Protein AF-A0A3D3LB23-F1 (afdb_monomer_lite)

Structure (mmCIF, N/CA/C/O backbone):
data_AF-A0A3D3LB23-F1
#
_entry.id   AF-A0A3D3LB23-F1
#
loop_
_atom_site.group_PDB
_atom_site.id
_atom_site.type_symbol
_atom_site.label_atom_id
_atom_site.label_alt_id
_atom_site.label_comp_id
_atom_site.label_asym_id
_atom_site.label_entity_id
_atom_site.label_seq_id
_atom_site.pdbx_PDB_ins_code
_atom_site.Cartn_x
_atom_site.Cartn_y
_atom_site.Cartn_z
_atom_site.occupancy
_atom_site.B_iso_or_equiv
_atom_site.auth_seq_id
_atom_sit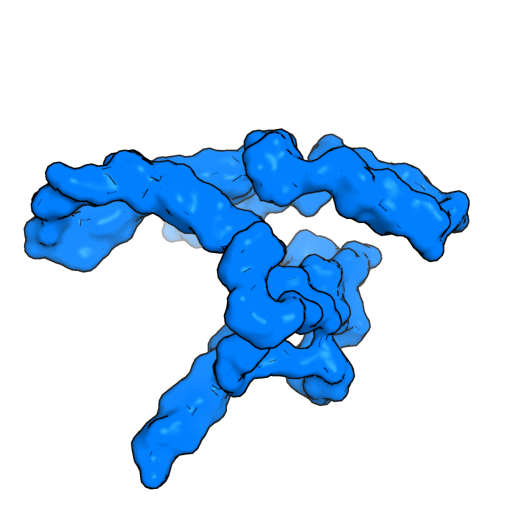e.auth_comp_id
_atom_site.auth_asym_id
_atom_site.auth_atom_id
_atom_site.pdbx_PDB_model_num
ATOM 1 N N . MET A 1 1 ? -20.665 -6.743 -21.652 1.00 53.19 1 MET A N 1
ATOM 2 C CA . MET A 1 1 ? -20.325 -8.082 -21.119 1.00 53.19 1 MET A CA 1
ATOM 3 C C . MET A 1 1 ? -18.882 -8.172 -20.597 1.00 53.19 1 MET A C 1
ATOM 5 O O . MET A 1 1 ? -18.723 -8.426 -19.414 1.00 53.19 1 MET A O 1
ATOM 9 N N . ALA A 1 2 ? -17.832 -7.874 -21.383 1.00 59.59 2 ALA A N 1
ATOM 10 C CA . ALA A 1 2 ? -16.427 -8.053 -20.952 1.00 59.59 2 ALA A CA 1
ATOM 11 C C . ALA A 1 2 ? -15.961 -7.185 -19.754 1.00 59.59 2 ALA A C 1
ATOM 13 O O . ALA A 1 2 ? -15.242 -7.671 -18.884 1.00 59.59 2 ALA A O 1
ATOM 14 N N . ARG A 1 3 ? -16.406 -5.920 -19.650 1.00 57.62 3 ARG A N 1
ATOM 15 C CA . ARG A 1 3 ? -16.041 -5.032 -18.521 1.00 57.62 3 ARG A CA 1
ATOM 16 C C . ARG A 1 3 ? -16.532 -5.532 -17.155 1.00 57.62 3 ARG A C 1
ATOM 18 O O . ARG A 1 3 ? -15.847 -5.312 -16.165 1.00 57.62 3 ARG A O 1
ATOM 25 N N . GLY A 1 4 ? -17.686 -6.202 -17.103 1.00 62.38 4 GLY A N 1
ATOM 26 C CA . GLY A 1 4 ? -18.243 -6.737 -15.853 1.00 62.38 4 GLY A CA 1
ATOM 27 C C . GLY A 1 4 ? -17.449 -7.933 -15.326 1.00 62.38 4 GLY A C 1
ATOM 28 O O . GLY A 1 4 ? -17.153 -7.994 -14.139 1.00 62.38 4 GLY A O 1
ATOM 29 N N . ALA A 1 5 ? -17.027 -8.835 -16.217 1.00 61.97 5 ALA A N 1
ATOM 30 C CA . ALA A 1 5 ? -16.240 -10.013 -15.851 1.00 61.97 5 ALA A CA 1
ATOM 31 C C . ALA A 1 5 ? -14.826 -9.653 -15.358 1.00 61.97 5 ALA A C 1
ATOM 33 O O . ALA A 1 5 ? -14.387 -10.175 -14.338 1.00 61.97 5 ALA A O 1
ATOM 34 N N . ILE A 1 6 ? -14.147 -8.702 -16.016 1.00 66.44 6 ILE A N 1
ATOM 35 C CA . ILE A 1 6 ? -12.829 -8.202 -15.574 1.00 66.44 6 ILE A CA 1
ATOM 36 C C . ILE A 1 6 ? -12.934 -7.560 -14.186 1.00 66.44 6 ILE A C 1
ATOM 38 O O . ILE A 1 6 ? -12.075 -7.757 -13.330 1.00 66.44 6 ILE A O 1
ATOM 42 N N . GLN A 1 7 ? -14.005 -6.802 -13.949 1.00 69.25 7 GLN A N 1
ATOM 43 C CA . GLN A 1 7 ? -14.217 -6.145 -12.668 1.00 69.25 7 GLN A CA 1
ATOM 44 C C . GLN A 1 7 ? -14.473 -7.142 -11.533 1.00 69.25 7 GLN A C 1
ATOM 46 O O . GLN A 1 7 ? -13.938 -6.968 -10.441 1.00 69.25 7 GLN A O 1
ATOM 51 N N . LEU A 1 8 ? -15.252 -8.193 -11.795 1.00 69.31 8 LEU A N 1
ATOM 52 C CA . LEU A 1 8 ? -15.490 -9.274 -10.838 1.00 69.31 8 LEU A CA 1
ATOM 53 C C . LEU A 1 8 ? -14.215 -10.072 -10.541 1.00 69.31 8 LEU A C 1
ATOM 55 O O . LEU A 1 8 ? -13.970 -10.382 -9.378 1.00 69.31 8 LEU A O 1
ATOM 59 N N . GLY A 1 9 ? -13.384 -10.338 -11.555 1.00 80.12 9 GLY A N 1
ATOM 60 C CA . GLY A 1 9 ? -12.086 -10.997 -11.378 1.00 80.12 9 GLY A CA 1
ATOM 61 C C . GLY A 1 9 ? -11.168 -10.224 -10.431 1.00 80.12 9 GLY A C 1
ATOM 62 O O . GLY A 1 9 ? -10.675 -10.782 -9.457 1.00 80.12 9 GLY A O 1
ATOM 63 N N . ARG A 1 10 ? -11.041 -8.907 -10.626 1.00 86.19 10 ARG A N 1
ATOM 64 C CA . ARG A 1 10 ? -10.193 -8.073 -9.757 1.00 86.19 10 ARG A CA 1
ATOM 65 C C . ARG A 1 10 ? -10.725 -7.904 -8.334 1.00 86.19 10 ARG A C 1
ATOM 67 O O . ARG A 1 10 ? -9.942 -7.761 -7.405 1.00 86.19 10 ARG A O 1
ATOM 74 N N . LEU A 1 11 ? -12.044 -7.964 -8.137 1.00 90.62 11 LEU A N 1
ATOM 75 C CA . LEU A 1 11 ? -12.622 -8.002 -6.788 1.00 90.62 11 LEU A CA 1
ATOM 76 C C . LEU A 1 11 ? -12.296 -9.318 -6.061 1.00 90.62 11 LEU A C 1
ATOM 78 O O . LEU A 1 11 ? -12.184 -9.327 -4.838 1.00 90.62 11 LEU A O 1
ATOM 82 N N . ALA A 1 12 ? -12.172 -10.429 -6.794 1.00 91.06 12 ALA A N 1
ATOM 83 C CA . ALA A 1 12 ? -11.758 -11.706 -6.219 1.00 91.06 12 ALA A CA 1
ATOM 84 C C . ALA A 1 12 ? -10.266 -11.702 -5.845 1.00 91.06 12 ALA A C 1
ATOM 86 O O . ALA A 1 12 ? -9.914 -12.203 -4.780 1.00 91.06 12 ALA A O 1
ATOM 87 N N . GLU A 1 13 ? -9.417 -11.088 -6.672 1.00 93.38 13 GLU A N 1
ATOM 88 C CA . GLU A 1 13 ? -7.993 -10.877 -6.371 1.00 93.38 13 GLU A CA 1
ATOM 89 C C . GLU A 1 13 ? -7.805 -10.019 -5.111 1.00 93.38 13 GLU A C 1
ATOM 91 O O . GLU A 1 13 ? -7.048 -10.395 -4.219 1.00 93.38 13 GLU A O 1
ATOM 96 N N . ASP A 1 14 ? -8.555 -8.917 -4.985 1.00 95.50 14 ASP A N 1
ATOM 97 C CA . ASP A 1 14 ? -8.526 -8.071 -3.786 1.00 95.50 14 ASP A CA 1
ATOM 98 C C . ASP A 1 14 ? -8.963 -8.847 -2.531 1.00 95.50 14 ASP A C 1
ATOM 100 O O . ASP A 1 14 ? -8.316 -8.785 -1.487 1.00 95.50 14 ASP A O 1
ATOM 104 N N . ALA A 1 15 ? -10.027 -9.650 -2.639 1.00 95.38 15 ALA A N 1
ATOM 105 C CA . ALA A 1 15 ? -10.482 -10.498 -1.539 1.00 95.38 15 ALA A CA 1
ATOM 106 C C . ALA A 1 15 ? -9.425 -11.536 -1.119 1.00 95.38 15 ALA A C 1
ATOM 108 O O . ALA A 1 15 ? -9.269 -11.797 0.075 1.00 95.38 15 ALA A O 1
ATOM 109 N N . LEU A 1 16 ? -8.711 -12.135 -2.077 1.00 96.00 16 LEU A N 1
ATOM 110 C CA . LEU A 1 16 ? -7.639 -13.093 -1.800 1.00 96.00 16 LEU A CA 1
ATOM 111 C C . LEU A 1 16 ? -6.473 -12.413 -1.077 1.00 96.00 16 LEU A C 1
ATOM 113 O O . LEU A 1 16 ? -6.068 -12.877 -0.014 1.00 96.00 16 LEU A O 1
ATOM 117 N N . HIS A 1 17 ? -6.012 -11.273 -1.591 1.00 93.94 17 HIS A N 1
ATOM 118 C CA . HIS A 1 17 ? -4.937 -10.508 -0.968 1.00 93.94 17 HIS A CA 1
ATOM 119 C C . HIS A 1 17 ? -5.276 -10.110 0.476 1.00 93.94 17 HIS A C 1
ATOM 121 O O . HIS A 1 17 ? -4.461 -10.276 1.380 1.00 93.94 17 HIS A O 1
ATOM 127 N N . LEU A 1 18 ? -6.499 -9.630 0.727 1.00 94.94 18 LEU A N 1
ATOM 128 C CA . LEU A 1 18 ? -6.924 -9.246 2.075 1.00 94.94 18 LEU A CA 1
ATOM 129 C C . LEU A 1 18 ? -7.017 -10.448 3.028 1.00 94.94 18 LEU A C 1
ATOM 131 O O . LEU A 1 18 ? -6.748 -10.287 4.218 1.00 94.94 18 LEU A O 1
ATOM 135 N N . LYS A 1 19 ? -7.348 -11.647 2.528 1.00 94.75 19 LYS A N 1
ATOM 136 C CA . LYS A 1 19 ? -7.309 -12.894 3.313 1.00 94.75 19 LYS A CA 1
ATOM 137 C C . LYS A 1 19 ? -5.887 -13.304 3.675 1.00 94.75 19 LYS A C 1
ATOM 139 O O . LYS A 1 19 ? -5.642 -13.633 4.830 1.00 94.75 19 LYS A O 1
ATOM 144 N N . GLU A 1 20 ? -4.962 -13.267 2.721 1.00 93.50 20 GLU A N 1
ATOM 145 C CA . GLU A 1 20 ? -3.543 -13.548 2.974 1.00 93.50 20 GLU A CA 1
ATOM 146 C C . GLU A 1 20 ? -2.956 -12.548 3.965 1.00 93.50 20 GLU A C 1
ATOM 148 O O . GLU A 1 20 ? -2.279 -12.938 4.917 1.00 93.50 20 GLU A O 1
ATOM 153 N N . LEU A 1 21 ? -3.294 -11.264 3.792 1.00 90.06 21 LEU A N 1
ATOM 154 C CA . LEU A 1 21 ? -2.927 -10.227 4.737 1.00 90.06 21 LEU A CA 1
ATOM 155 C C . LEU A 1 21 ? -3.459 -10.597 6.119 1.00 90.06 21 LEU A C 1
ATOM 157 O O . LEU A 1 21 ? -2.655 -10.676 7.035 1.00 90.06 21 LEU A O 1
ATOM 161 N N . ALA A 1 22 ? -4.761 -10.879 6.271 1.00 90.19 22 ALA A N 1
ATOM 162 C CA . ALA A 1 22 ? -5.389 -11.289 7.535 1.00 90.19 22 ALA A CA 1
ATOM 163 C C . ALA A 1 22 ? -4.733 -12.515 8.193 1.00 90.19 22 ALA A C 1
ATOM 165 O O . ALA A 1 22 ? -4.641 -12.576 9.417 1.00 90.19 22 ALA A O 1
ATOM 166 N N . ALA A 1 23 ? -4.250 -13.465 7.396 1.00 89.94 23 ALA A N 1
ATOM 167 C CA . ALA A 1 23 ? -3.599 -14.675 7.884 1.00 89.94 23 ALA A CA 1
ATOM 168 C C . ALA A 1 23 ? -2.165 -14.447 8.393 1.00 89.94 23 ALA A C 1
ATOM 170 O O . ALA A 1 23 ? -1.645 -15.293 9.114 1.00 89.94 23 ALA A O 1
ATOM 171 N N . SER A 1 24 ? -1.524 -13.316 8.069 1.00 86.19 24 SER A N 1
ATOM 172 C CA . SER A 1 24 ? -0.123 -13.060 8.448 1.00 86.19 24 SER A CA 1
ATOM 173 C C . SER A 1 24 ? 0.109 -12.902 9.960 1.00 86.19 24 SER A C 1
ATOM 175 O O . SER A 1 24 ? 1.247 -12.906 10.409 1.00 86.19 24 SER A O 1
ATOM 177 N N . ASP A 1 25 ? -0.967 -12.700 10.720 1.00 85.06 25 ASP A N 1
ATOM 178 C CA . ASP A 1 25 ? -1.021 -12.489 12.170 1.00 85.06 25 ASP A CA 1
ATOM 179 C C . ASP A 1 25 ? -2.499 -12.570 12.580 1.00 85.06 25 ASP A C 1
ATOM 181 O O . ASP A 1 25 ? -3.271 -11.657 12.280 1.00 85.06 25 ASP A O 1
ATOM 185 N N . ALA A 1 26 ? -2.911 -13.667 13.213 1.00 82.94 26 ALA A N 1
ATOM 186 C CA . ALA A 1 26 ? -4.314 -13.908 13.547 1.00 82.94 26 ALA A CA 1
ATOM 187 C C . ALA A 1 26 ? -4.866 -12.940 14.614 1.00 82.94 26 ALA A C 1
ATOM 189 O O . ALA A 1 26 ? -6.077 -12.713 14.678 1.00 82.94 26 ALA A O 1
ATOM 190 N N . GLU A 1 27 ? -3.991 -12.327 15.415 1.00 83.88 27 GLU A N 1
ATOM 191 C CA . GLU A 1 27 ? -4.371 -11.477 16.544 1.00 83.88 27 GLU A CA 1
ATOM 192 C C . GLU A 1 27 ? -4.393 -9.986 16.188 1.00 83.88 27 GLU A C 1
ATOM 194 O O . GLU A 1 27 ? -5.018 -9.187 16.895 1.00 83.88 27 GLU A O 1
ATOM 199 N N . ALA A 1 28 ? -3.795 -9.594 15.063 1.00 82.44 28 ALA A N 1
ATOM 200 C CA . ALA A 1 28 ? -3.800 -8.213 14.598 1.00 82.44 28 ALA A CA 1
ATOM 201 C C . ALA A 1 28 ? -5.125 -7.802 13.931 1.00 82.44 28 ALA A C 1
ATOM 203 O O . ALA A 1 28 ? -5.701 -8.518 13.105 1.00 82.44 28 ALA A O 1
ATOM 204 N N . VAL A 1 29 ? -5.583 -6.583 14.230 1.00 86.19 29 VAL A N 1
ATOM 205 C CA . VAL A 1 29 ? -6.577 -5.874 13.409 1.00 86.19 29 VAL A CA 1
ATOM 206 C C . VAL A 1 29 ? -5.839 -5.116 12.312 1.00 86.19 29 VAL A C 1
ATOM 208 O O . VAL A 1 29 ? -4.925 -4.342 12.589 1.00 86.19 29 VAL A O 1
ATOM 211 N N . ARG A 1 30 ? -6.245 -5.312 11.058 1.00 86.94 30 ARG A N 1
ATOM 212 C CA . ARG A 1 30 ? -5.641 -4.659 9.892 1.00 86.94 30 ARG A CA 1
ATOM 213 C C . ARG A 1 30 ? -6.485 -3.502 9.429 1.00 86.94 30 ARG A C 1
ATOM 215 O O . ARG A 1 30 ? -7.649 -3.682 9.085 1.00 86.94 30 ARG A O 1
ATOM 222 N N . VAL A 1 31 ? -5.869 -2.333 9.350 1.00 88.69 31 VAL A N 1
ATOM 223 C CA . VAL A 1 31 ? -6.484 -1.143 8.771 1.00 88.69 31 VAL A CA 1
ATOM 224 C C . VAL A 1 31 ? -5.832 -0.881 7.421 1.00 88.69 31 VAL A C 1
ATOM 226 O O . VAL A 1 31 ? -4.659 -0.525 7.347 1.00 88.69 31 VAL A O 1
ATOM 229 N N . VAL A 1 32 ? -6.594 -1.070 6.347 1.00 90.81 32 VAL A N 1
ATOM 230 C CA . VAL A 1 32 ? -6.143 -0.843 4.973 1.00 90.81 32 VAL A CA 1
ATOM 231 C C . VAL A 1 32 ? -6.646 0.517 4.507 1.00 90.81 32 VAL A C 1
ATOM 233 O O . VAL A 1 32 ? -7.849 0.735 4.367 1.00 90.81 32 VAL A O 1
ATOM 236 N N . ILE A 1 33 ? -5.716 1.437 4.262 1.00 89.25 33 ILE A N 1
ATOM 237 C CA . ILE A 1 33 ? -6.005 2.780 3.751 1.00 89.25 33 ILE A CA 1
ATOM 238 C C . ILE A 1 33 ? -5.776 2.771 2.243 1.00 89.25 33 ILE A C 1
ATOM 240 O O . ILE A 1 33 ? -4.676 2.450 1.796 1.00 89.25 33 ILE A O 1
ATOM 244 N N . ARG A 1 34 ? -6.797 3.108 1.452 1.00 91.94 34 ARG A N 1
ATOM 245 C CA . ARG A 1 34 ? -6.705 3.046 -0.015 1.00 91.94 34 ARG A CA 1
ATOM 246 C C . ARG A 1 34 ? -7.691 3.963 -0.720 1.00 91.94 34 ARG A C 1
ATOM 248 O O . ARG A 1 34 ? -8.620 4.491 -0.112 1.00 91.94 34 ARG A O 1
ATOM 255 N N . ASP A 1 35 ? -7.478 4.149 -2.016 1.00 92.06 35 ASP A N 1
ATOM 256 C CA . ASP A 1 35 ? -8.388 4.897 -2.875 1.00 92.06 35 ASP A CA 1
ATOM 257 C C . ASP A 1 35 ? -9.707 4.148 -3.152 1.00 92.06 35 ASP A C 1
ATOM 259 O O . ASP A 1 35 ? -9.934 3.006 -2.737 1.00 92.06 35 ASP A O 1
ATOM 263 N N . ASN A 1 36 ? -10.587 4.811 -3.902 1.00 91.31 36 ASN A N 1
ATOM 264 C CA . ASN A 1 36 ? -11.902 4.297 -4.256 1.00 91.31 36 ASN A CA 1
ATOM 265 C C . ASN A 1 36 ? -11.945 3.559 -5.602 1.00 91.31 36 ASN A C 1
ATOM 267 O O . ASN A 1 36 ? -13.021 3.528 -6.210 1.00 91.31 36 ASN A O 1
ATOM 271 N N . ALA A 1 37 ? -10.841 2.968 -6.076 1.00 90.94 37 ALA A N 1
ATOM 272 C CA . ALA A 1 37 ? -10.848 2.193 -7.314 1.00 90.94 37 ALA A CA 1
ATOM 273 C C . ALA A 1 37 ? -11.974 1.147 -7.299 1.00 90.94 37 ALA A C 1
ATOM 275 O O . ALA A 1 37 ? -12.232 0.485 -6.295 1.00 90.94 37 ALA A O 1
ATOM 276 N N . GLY A 1 38 ? -12.695 0.998 -8.414 1.00 90.38 38 GLY A N 1
ATOM 277 C CA . GLY A 1 38 ? -13.913 0.179 -8.427 1.00 90.38 38 GLY A CA 1
ATOM 278 C C . GLY A 1 38 ? -13.682 -1.303 -8.103 1.00 90.38 38 GLY A C 1
ATOM 279 O O . GLY A 1 38 ? -14.650 -2.025 -7.877 1.00 90.38 38 GLY A O 1
ATOM 280 N N . PHE A 1 39 ? -12.435 -1.775 -8.197 1.00 92.25 39 PHE A N 1
ATOM 281 C CA . PHE A 1 39 ? -12.038 -3.162 -7.936 1.00 92.25 39 PHE A CA 1
ATOM 282 C C . PHE A 1 39 ? -11.580 -3.388 -6.489 1.00 92.25 39 PHE A C 1
ATOM 284 O O . PHE A 1 39 ? -11.241 -4.509 -6.133 1.00 92.25 39 PHE A O 1
ATOM 291 N N . HIS A 1 40 ? -11.603 -2.349 -5.656 1.00 93.25 40 HIS A N 1
ATOM 292 C CA . HIS A 1 40 ? -11.429 -2.470 -4.218 1.00 93.25 40 HIS A CA 1
ATOM 293 C C . HIS A 1 40 ? -12.764 -2.815 -3.548 1.00 93.25 40 HIS A C 1
ATOM 295 O O . HIS A 1 40 ? -13.772 -2.125 -3.745 1.00 93.25 40 HIS A O 1
ATOM 301 N N . LEU A 1 41 ? -12.753 -3.845 -2.699 1.00 94.19 41 LEU A N 1
ATOM 302 C CA . LEU A 1 41 ? -13.793 -4.072 -1.694 1.00 94.19 41 LEU A CA 1
ATOM 303 C C . LEU A 1 41 ? -14.000 -2.823 -0.820 1.00 94.19 41 LEU A C 1
ATOM 305 O O . LEU A 1 41 ? -13.102 -1.993 -0.646 1.00 94.19 41 LEU A O 1
ATOM 309 N N . ARG A 1 42 ? -15.197 -2.680 -0.257 1.00 92.50 42 ARG A N 1
ATOM 310 C CA . ARG A 1 42 ? -15.556 -1.571 0.642 1.00 92.50 42 ARG A CA 1
ATOM 311 C C . ARG A 1 42 ? -15.631 -2.072 2.075 1.00 92.50 42 ARG A C 1
ATOM 313 O O . ARG A 1 42 ? -15.865 -3.258 2.277 1.00 92.50 42 ARG A O 1
ATOM 320 N N . ASP A 1 43 ? -15.437 -1.187 3.055 1.00 91.06 43 ASP A N 1
ATOM 321 C CA . ASP A 1 43 ? -15.657 -1.554 4.461 1.00 91.06 43 ASP A CA 1
ATOM 322 C C . ASP A 1 43 ? -17.088 -2.094 4.622 1.00 91.06 43 ASP A C 1
ATOM 324 O O . ASP A 1 43 ? -18.031 -1.525 4.069 1.00 91.06 43 ASP A O 1
ATOM 328 N N . GLY A 1 44 ? -17.231 -3.224 5.315 1.00 88.44 44 GLY A N 1
ATOM 329 C CA . GLY A 1 44 ? -18.505 -3.938 5.449 1.00 88.44 44 GLY A CA 1
ATOM 330 C C . GLY A 1 44 ? -18.883 -4.866 4.284 1.00 88.44 44 GLY A C 1
ATOM 331 O O . GLY A 1 44 ? -19.945 -5.483 4.337 1.00 88.44 44 GLY A O 1
ATOM 332 N N . ASP A 1 45 ? -18.051 -5.008 3.246 1.00 94.62 45 ASP A N 1
ATOM 333 C CA . ASP A 1 45 ? -18.266 -6.035 2.220 1.00 94.62 45 ASP A CA 1
ATOM 334 C C . ASP A 1 45 ? -18.155 -7.443 2.846 1.00 94.62 45 ASP A C 1
ATOM 336 O O . ASP A 1 45 ? -17.182 -7.716 3.552 1.00 94.62 45 ASP A O 1
ATOM 340 N N . PRO A 1 46 ? -19.100 -8.367 2.581 1.00 94.25 46 PRO A N 1
ATOM 341 C CA . PRO A 1 46 ? -19.126 -9.695 3.204 1.00 94.25 46 PRO A CA 1
ATOM 342 C C . PRO A 1 46 ? -17.929 -10.585 2.842 1.00 94.25 46 PRO A C 1
ATOM 344 O O . PRO A 1 46 ? -17.732 -11.630 3.456 1.00 94.25 46 PRO A O 1
ATOM 347 N N . ARG A 1 47 ? -17.137 -10.212 1.830 1.00 94.19 47 ARG A N 1
ATOM 348 C CA . ARG A 1 47 ? -15.907 -10.926 1.457 1.00 94.19 47 ARG A CA 1
ATOM 349 C C . ARG A 1 47 ? -14.702 -10.521 2.306 1.00 94.19 47 ARG A C 1
ATOM 351 O O . ARG A 1 47 ? -13.670 -11.187 2.206 1.00 94.19 47 ARG A O 1
ATOM 358 N N . LEU A 1 48 ? -14.804 -9.449 3.096 1.00 94.06 48 LEU A N 1
ATOM 359 C CA . LEU A 1 48 ? -13.723 -9.016 3.974 1.00 94.06 48 LEU A CA 1
ATOM 360 C C . LEU A 1 48 ? -13.514 -10.006 5.125 1.00 94.06 48 LEU A C 1
ATOM 362 O O . LEU A 1 48 ? -14.487 -10.445 5.738 1.00 94.06 48 LEU A O 1
ATOM 366 N N . PRO A 1 49 ? -12.256 -10.328 5.469 1.00 94.06 49 PRO A N 1
ATOM 367 C CA . PRO A 1 49 ? -11.959 -11.016 6.718 1.00 94.06 49 PRO A CA 1
ATOM 368 C C . PRO A 1 49 ? -12.412 -10.188 7.927 1.00 94.06 49 PRO A C 1
ATOM 370 O O . PRO A 1 49 ? -12.282 -8.966 7.925 1.00 94.06 49 PRO A O 1
ATOM 373 N N . GLU A 1 50 ? -12.868 -10.857 8.987 1.00 90.81 50 GLU A N 1
ATOM 374 C CA . GLU A 1 50 ? -13.449 -10.227 10.186 1.00 90.81 50 GLU A CA 1
ATOM 375 C C . GLU A 1 50 ? -12.563 -9.127 10.798 1.00 90.81 50 GLU A C 1
ATOM 377 O O . GLU A 1 50 ? -13.043 -8.074 11.214 1.00 90.81 50 GLU A O 1
ATOM 382 N N . ARG A 1 51 ? -11.246 -9.353 10.815 1.00 87.88 51 ARG A N 1
ATOM 383 C CA . ARG A 1 51 ? -10.248 -8.458 11.418 1.00 87.88 51 ARG A CA 1
ATOM 384 C C . ARG A 1 51 ? -9.608 -7.485 10.420 1.00 87.88 51 ARG A C 1
ATOM 386 O O . ARG A 1 51 ? -8.545 -6.934 10.702 1.00 87.88 51 ARG A O 1
ATOM 393 N N . VAL A 1 5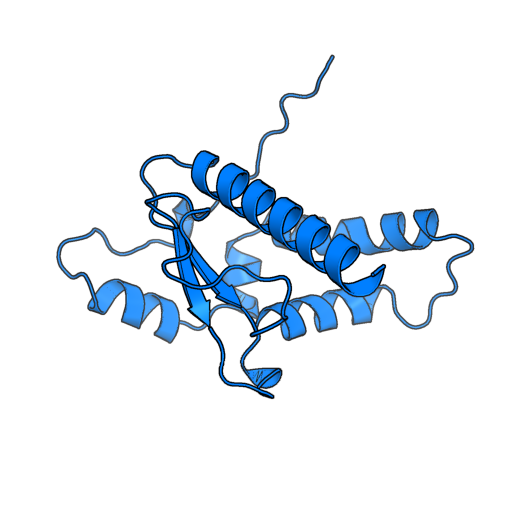2 ? -10.228 -7.262 9.262 1.00 91.44 52 VAL A N 1
ATOM 394 C CA . VAL A 1 52 ? -9.784 -6.286 8.256 1.00 91.44 52 VAL A CA 1
ATOM 395 C C . VAL A 1 52 ? -10.794 -5.150 8.167 1.00 91.44 52 VAL A C 1
ATOM 397 O O . VAL A 1 52 ? -11.983 -5.370 7.965 1.00 91.44 52 VAL A O 1
ATOM 400 N N . ARG A 1 53 ? -10.307 -3.916 8.283 1.00 91.56 53 ARG A N 1
ATOM 401 C CA . ARG A 1 53 ? -11.083 -2.682 8.143 1.00 91.56 53 ARG A CA 1
ATOM 402 C C . ARG A 1 53 ? -10.522 -1.837 7.017 1.00 91.56 53 ARG A C 1
ATOM 404 O O . ARG A 1 53 ? -9.305 -1.740 6.859 1.00 91.56 53 ARG A O 1
ATOM 411 N N . ILE A 1 54 ? -11.406 -1.205 6.254 1.00 92.56 54 ILE A N 1
ATOM 412 C CA . ILE A 1 54 ? -11.017 -0.351 5.131 1.00 92.56 54 ILE A CA 1
ATOM 413 C C . ILE A 1 54 ? -11.302 1.106 5.465 1.00 92.56 54 ILE A C 1
ATOM 415 O O . ILE A 1 54 ? -12.426 1.479 5.792 1.00 92.56 54 ILE A O 1
ATOM 419 N N . VAL A 1 55 ? -10.287 1.950 5.296 1.00 90.75 55 VAL A N 1
ATOM 420 C CA . VAL A 1 55 ? -10.425 3.405 5.334 1.00 90.75 55 VAL A CA 1
ATOM 421 C C . VAL A 1 55 ? -10.269 3.931 3.915 1.00 90.75 55 VAL A C 1
ATOM 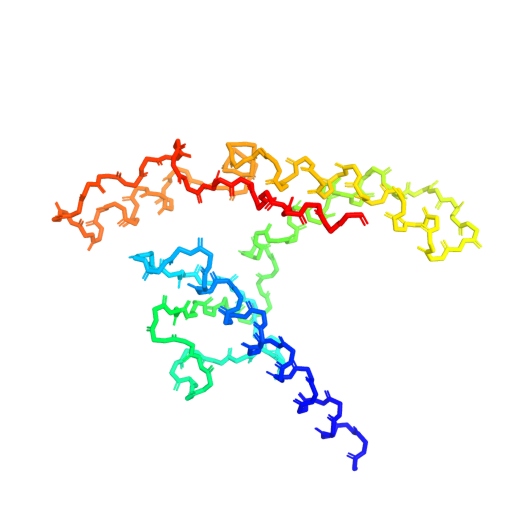423 O O . VAL A 1 55 ? -9.173 3.976 3.354 1.00 90.75 55 VAL A O 1
ATOM 426 N N . ALA A 1 56 ? -11.396 4.314 3.326 1.00 89.44 56 ALA A N 1
ATOM 427 C CA . ALA A 1 56 ? -11.423 4.917 2.006 1.00 89.44 56 ALA A CA 1
ATOM 428 C C . ALA A 1 56 ? -10.889 6.353 2.056 1.00 89.44 56 ALA A C 1
ATOM 430 O O . ALA A 1 56 ? -11.344 7.178 2.851 1.00 89.44 56 ALA A O 1
ATOM 431 N N . LEU A 1 57 ? -9.949 6.667 1.171 1.00 89.44 57 LEU A N 1
ATOM 432 C CA . LEU A 1 57 ? -9.495 8.035 0.956 1.00 89.44 57 LEU A CA 1
ATOM 433 C C . LEU A 1 57 ? -10.570 8.855 0.221 1.00 89.44 57 LEU A C 1
ATOM 435 O O . LEU A 1 57 ? -11.359 8.292 -0.547 1.00 89.44 57 LEU A O 1
ATOM 439 N N . PRO A 1 58 ? -10.606 10.188 0.409 1.00 90.50 58 PRO A N 1
ATOM 440 C CA . PRO A 1 58 ? -11.474 11.051 -0.380 1.00 90.50 58 PRO A CA 1
ATOM 441 C C . PRO A 1 58 ? -11.207 10.902 -1.889 1.00 90.50 58 PRO A C 1
ATOM 443 O O . PRO A 1 58 ? -10.063 10.666 -2.294 1.00 90.50 58 PRO A O 1
ATOM 446 N N . PRO A 1 59 ? -12.240 11.032 -2.741 1.00 89.81 59 PRO A N 1
ATOM 447 C CA . PRO A 1 59 ? -12.058 11.032 -4.187 1.00 89.81 59 PRO A CA 1
ATOM 448 C C . PRO A 1 59 ? -11.074 12.117 -4.634 1.00 89.81 59 PRO A C 1
ATOM 450 O O . PRO A 1 59 ? -11.091 13.224 -4.105 1.00 89.81 59 PRO A O 1
ATOM 453 N N . HIS A 1 60 ? -10.265 11.805 -5.649 1.00 86.94 60 HIS A N 1
ATOM 454 C CA . HIS A 1 60 ? -9.310 12.739 -6.258 1.00 86.94 60 HIS A CA 1
ATOM 455 C C . HIS A 1 60 ? -8.259 13.311 -5.290 1.00 86.94 60 HIS A C 1
ATOM 457 O O . HIS A 1 60 ? -7.773 14.415 -5.511 1.00 86.94 60 HIS A O 1
ATOM 463 N N . SER A 1 61 ? -7.882 12.549 -4.256 1.00 90.00 61 SER A N 1
ATOM 464 C CA . SER A 1 61 ? -6.845 12.937 -3.287 1.00 90.00 61 SER A CA 1
ATOM 465 C C . SER A 1 61 ? -5.590 12.047 -3.339 1.00 90.00 61 SER A C 1
ATOM 467 O O . SER A 1 61 ? -5.285 11.361 -2.354 1.00 90.00 61 SER A O 1
ATOM 469 N N . PRO A 1 62 ? -4.849 12.006 -4.466 1.00 86.19 62 PRO A N 1
ATOM 470 C CA . PRO A 1 62 ? -3.622 11.212 -4.571 1.00 86.19 62 PRO A CA 1
ATOM 471 C C . PRO A 1 62 ? -2.551 11.645 -3.557 1.00 86.19 62 PRO A C 1
ATOM 473 O O . PRO A 1 62 ? -1.813 10.807 -3.057 1.00 86.19 62 PRO A O 1
ATOM 476 N N . GLU A 1 63 ? -2.526 12.915 -3.144 1.00 85.69 63 GLU A N 1
ATOM 477 C CA . GLU A 1 63 ? -1.619 13.445 -2.117 1.00 85.69 63 GLU A CA 1
ATOM 478 C C . GLU A 1 63 ? -1.837 12.828 -0.725 1.00 85.69 63 GLU A C 1
ATOM 480 O O . GLU A 1 63 ? -0.972 12.902 0.154 1.00 85.69 63 GLU A O 1
ATOM 485 N N . ARG A 1 64 ? -3.009 12.219 -0.507 1.00 84.31 64 ARG A N 1
ATOM 486 C CA . ARG A 1 64 ? -3.329 11.466 0.712 1.00 84.31 64 ARG A CA 1
ATOM 487 C C . ARG A 1 64 ? -3.004 9.984 0.572 1.00 84.31 64 ARG A C 1
ATOM 489 O O . ARG A 1 64 ? -2.846 9.311 1.592 1.00 84.31 64 ARG A O 1
ATOM 496 N N . ASN A 1 65 ? -2.888 9.477 -0.656 1.00 88.31 65 ASN A N 1
ATOM 497 C CA . ASN A 1 65 ? -2.496 8.103 -0.911 1.00 88.31 65 ASN A CA 1
ATOM 498 C C . ASN A 1 65 ? -0.984 7.959 -0.747 1.00 88.31 65 ASN A C 1
ATOM 500 O O . ASN A 1 65 ? -0.174 8.225 -1.627 1.00 88.31 65 ASN A O 1
ATOM 504 N N . ARG A 1 66 ? -0.604 7.493 0.433 1.00 83.88 66 ARG A N 1
ATOM 505 C CA . ARG A 1 66 ? 0.779 7.260 0.828 1.00 83.88 66 ARG A CA 1
ATOM 506 C C . ARG A 1 66 ? 1.532 6.275 -0.071 1.00 83.88 66 ARG A C 1
ATOM 508 O O . ARG A 1 66 ? 2.749 6.401 -0.196 1.00 83.88 66 ARG A O 1
ATOM 515 N N . CYS A 1 67 ? 0.823 5.364 -0.734 1.00 87.62 67 CYS A N 1
ATOM 516 C CA . CYS A 1 67 ? 1.421 4.486 -1.732 1.00 87.62 67 CYS A CA 1
ATOM 517 C C . CYS A 1 67 ? 1.985 5.265 -2.929 1.00 87.62 67 CYS A C 1
ATOM 519 O O . CYS A 1 67 ? 2.992 4.834 -3.477 1.00 87.62 67 CYS A O 1
ATOM 521 N N . GLU A 1 68 ? 1.423 6.425 -3.294 1.00 88.62 68 GLU A N 1
ATOM 522 C CA . GLU A 1 68 ? 1.963 7.260 -4.383 1.00 88.62 68 GLU A CA 1
ATOM 523 C C . GLU A 1 68 ? 3.380 7.742 -4.064 1.00 88.62 68 GLU A C 1
ATOM 525 O O . GLU A 1 68 ? 4.265 7.659 -4.906 1.00 88.62 68 GLU A O 1
ATOM 530 N N . HIS A 1 69 ? 3.638 8.137 -2.812 1.00 86.06 69 HIS A N 1
ATOM 531 C CA . HIS A 1 69 ? 4.979 8.537 -2.379 1.00 86.06 69 HIS A CA 1
ATOM 532 C C . HIS A 1 69 ? 5.981 7.378 -2.446 1.00 86.06 69 HIS A C 1
ATOM 534 O O . HIS A 1 69 ? 7.119 7.565 -2.872 1.00 86.06 69 HIS A O 1
ATOM 540 N N . ALA A 1 70 ? 5.568 6.176 -2.032 1.00 86.94 70 ALA A N 1
ATOM 541 C CA . ALA A 1 70 ? 6.411 4.988 -2.151 1.00 86.94 70 ALA A CA 1
ATOM 542 C C . ALA A 1 70 ? 6.701 4.660 -3.626 1.00 86.94 70 ALA A C 1
ATOM 544 O O . ALA A 1 70 ? 7.832 4.319 -3.975 1.00 86.94 70 ALA A O 1
ATOM 545 N N . TRP A 1 71 ? 5.705 4.817 -4.501 1.00 89.00 71 TRP A N 1
ATOM 546 C CA . TRP A 1 71 ? 5.882 4.639 -5.937 1.00 89.00 71 TRP A CA 1
ATOM 547 C C . TRP A 1 71 ? 6.785 5.690 -6.564 1.00 89.00 71 TRP A C 1
ATOM 549 O O . TRP A 1 71 ? 7.578 5.332 -7.428 1.00 89.00 71 TRP A O 1
ATOM 559 N N . ASP A 1 72 ? 6.706 6.951 -6.148 1.00 89.50 72 ASP A N 1
ATOM 560 C CA . ASP A 1 72 ? 7.615 7.997 -6.620 1.00 89.50 72 ASP A CA 1
ATOM 561 C C . ASP A 1 72 ? 9.069 7.637 -6.306 1.00 89.50 72 ASP A C 1
ATOM 563 O O . ASP A 1 72 ? 9.900 7.656 -7.208 1.00 89.50 72 ASP A O 1
ATOM 567 N N . MET A 1 73 ? 9.358 7.170 -5.086 1.00 87.06 73 MET A N 1
ATOM 568 C CA . MET A 1 73 ? 10.704 6.708 -4.718 1.00 87.06 73 MET A CA 1
ATOM 569 C C . MET A 1 73 ? 11.198 5.558 -5.602 1.00 87.06 73 MET A C 1
ATOM 571 O O . MET A 1 73 ? 12.341 5.564 -6.045 1.00 87.06 73 MET A O 1
ATOM 575 N N . ILE A 1 74 ? 10.343 4.568 -5.873 1.00 90.44 74 ILE A N 1
ATOM 576 C CA . ILE A 1 74 ? 10.713 3.438 -6.735 1.00 90.44 74 ILE A CA 1
ATOM 577 C C . ILE A 1 74 ? 10.925 3.908 -8.179 1.00 90.44 74 ILE A C 1
ATOM 579 O O . ILE A 1 74 ? 11.876 3.481 -8.831 1.00 90.44 74 ILE A O 1
ATOM 583 N N . LYS A 1 75 ? 10.054 4.788 -8.688 1.00 91.81 75 LYS A N 1
ATOM 584 C CA . LYS A 1 75 ? 10.137 5.321 -10.054 1.00 91.81 75 LYS A CA 1
ATOM 585 C C . LYS A 1 75 ? 11.402 6.139 -10.267 1.00 91.81 75 LYS A C 1
ATOM 587 O O . LYS A 1 75 ? 11.988 6.002 -11.332 1.00 91.81 75 LYS A O 1
ATOM 592 N N . GLU A 1 76 ? 11.854 6.927 -9.296 1.00 90.69 76 GLU A N 1
ATOM 593 C CA . GLU A 1 76 ? 13.131 7.656 -9.391 1.00 90.69 76 GLU A CA 1
ATOM 594 C C . GLU A 1 76 ? 14.296 6.718 -9.757 1.00 90.69 76 GLU A C 1
ATOM 596 O O . GLU A 1 76 ? 15.130 7.051 -10.592 1.00 90.69 76 GLU A O 1
ATOM 601 N N . GLU A 1 77 ? 14.305 5.494 -9.227 1.00 89.50 77 GLU A N 1
ATOM 602 C CA . GLU A 1 77 ? 15.395 4.534 -9.436 1.00 89.50 77 GLU A CA 1
ATOM 603 C C . GLU A 1 77 ? 15.338 3.769 -10.757 1.00 89.50 77 GLU A C 1
ATOM 605 O O . GLU A 1 77 ? 16.364 3.257 -11.205 1.00 89.50 77 GLU A O 1
ATOM 610 N N . VAL A 1 78 ? 14.157 3.647 -11.366 1.00 92.50 78 VAL A N 1
ATOM 611 C CA . VAL A 1 78 ? 13.957 2.880 -12.612 1.00 92.50 78 VAL A CA 1
ATOM 612 C C . VAL A 1 78 ? 13.609 3.763 -13.809 1.00 92.50 78 VAL A C 1
ATOM 614 O O . VAL A 1 78 ? 13.648 3.318 -14.954 1.00 92.50 78 VAL A O 1
ATOM 617 N N . SER A 1 79 ? 13.254 5.021 -13.566 1.00 91.44 79 SER A N 1
ATOM 618 C CA . SER A 1 79 ? 12.961 5.994 -14.612 1.00 91.44 79 SER A CA 1
ATOM 619 C C . SER A 1 79 ? 14.208 6.312 -15.435 1.00 91.44 79 SER A C 1
ATOM 621 O O . SER A 1 79 ? 15.345 6.076 -15.025 1.00 91.44 79 SER A O 1
ATOM 623 N N . ASN A 1 80 ? 13.985 6.828 -16.645 1.00 92.44 80 ASN A N 1
ATOM 624 C CA . ASN A 1 80 ? 15.040 7.184 -17.600 1.00 92.44 80 ASN A CA 1
ATOM 625 C C . ASN A 1 80 ? 15.952 6.014 -18.021 1.00 92.44 80 ASN A C 1
ATOM 627 O O . ASN A 1 80 ? 17.028 6.229 -18.578 1.00 92.44 80 ASN A O 1
ATOM 631 N N . GLN A 1 81 ? 15.505 4.773 -17.815 1.00 91.19 81 GLN A N 1
ATOM 632 C CA . GLN A 1 81 ? 16.172 3.555 -18.265 1.00 91.19 81 GLN A CA 1
ATOM 633 C C . GLN A 1 81 ? 15.304 2.827 -19.292 1.00 91.19 81 GLN A C 1
ATOM 635 O O . GLN A 1 81 ? 14.081 2.753 -19.174 1.00 91.19 81 GLN A O 1
ATOM 640 N N . CYS A 1 82 ? 15.939 2.269 -20.323 1.00 93.19 82 CYS A N 1
ATOM 641 C CA . CYS A 1 82 ? 15.254 1.449 -21.317 1.00 93.19 82 CYS A CA 1
ATOM 642 C C . CYS A 1 82 ? 15.400 -0.033 -20.955 1.00 93.19 82 CYS A C 1
ATOM 644 O O . CYS A 1 82 ? 16.486 -0.608 -21.062 1.00 93.19 82 CYS A O 1
ATOM 646 N N . HIS A 1 83 ? 14.301 -0.661 -20.540 1.00 94.06 83 HIS A N 1
ATOM 647 C CA . HIS A 1 83 ? 14.262 -2.088 -20.233 1.00 94.06 83 HIS A CA 1
ATOM 648 C C . HIS A 1 83 ? 13.809 -2.877 -21.463 1.00 94.06 83 HIS A C 1
ATOM 650 O O . HIS A 1 83 ? 12.761 -2.607 -22.042 1.00 94.06 83 HIS A O 1
ATOM 656 N N . ARG A 1 84 ? 14.590 -3.889 -21.858 1.00 94.56 84 ARG A N 1
ATOM 657 C CA . ARG A 1 84 ? 14.335 -4.685 -23.077 1.00 94.56 84 ARG A CA 1
ATOM 658 C C . ARG A 1 84 ? 13.133 -5.629 -22.978 1.00 94.56 84 ARG A C 1
ATOM 660 O O . ARG A 1 84 ? 12.722 -6.195 -23.985 1.00 94.56 84 ARG A O 1
ATOM 667 N N . SER A 1 85 ? 12.607 -5.835 -21.774 1.00 96.56 85 SER A N 1
ATOM 668 C CA . SER A 1 85 ? 11.430 -6.659 -21.509 1.00 96.56 85 SER A CA 1
ATOM 669 C C . SER A 1 85 ? 10.801 -6.278 -20.170 1.00 96.56 85 SER A C 1
ATOM 671 O O . SER A 1 85 ? 11.449 -5.666 -19.314 1.00 96.56 85 SER A O 1
ATOM 673 N N . THR A 1 86 ? 9.554 -6.699 -19.958 1.00 95.31 86 THR A N 1
ATOM 674 C CA . THR A 1 86 ? 8.864 -6.574 -18.666 1.00 95.31 86 THR A CA 1
ATOM 675 C C . THR A 1 86 ? 9.612 -7.297 -17.547 1.00 95.31 86 THR A C 1
ATOM 677 O O . THR A 1 86 ? 9.646 -6.807 -16.422 1.00 95.31 86 THR A O 1
ATOM 680 N N . ASP A 1 87 ? 10.283 -8.410 -17.850 1.00 96.38 87 ASP A N 1
ATOM 681 C CA . ASP A 1 87 ? 11.117 -9.128 -16.880 1.00 96.38 87 ASP A CA 1
ATOM 682 C C . ASP A 1 87 ? 12.296 -8.275 -16.425 1.00 96.38 87 ASP A C 1
ATOM 684 O O . ASP A 1 87 ? 12.574 -8.204 -15.234 1.00 96.38 87 ASP A O 1
ATOM 688 N N . LYS A 1 88 ? 12.932 -7.542 -17.346 1.00 95.88 88 LYS A N 1
ATOM 689 C CA . LYS A 1 88 ? 14.026 -6.632 -16.992 1.00 95.88 88 LYS A CA 1
ATOM 690 C C . LYS A 1 88 ? 13.571 -5.399 -16.227 1.00 95.88 88 LYS A C 1
ATOM 692 O O . LYS A 1 88 ? 14.325 -4.918 -15.387 1.00 95.88 88 LYS A O 1
ATOM 697 N N . LEU A 1 89 ? 12.358 -4.913 -16.473 1.00 95.12 89 LEU A N 1
ATOM 698 C CA . LEU A 1 89 ? 11.759 -3.878 -15.631 1.00 95.12 89 LEU A CA 1
ATOM 699 C C . LEU A 1 89 ? 11.466 -4.423 -14.225 1.00 95.12 89 LEU A C 1
ATOM 701 O O . LEU A 1 89 ? 11.794 -3.785 -13.232 1.00 95.12 89 LEU A O 1
ATOM 705 N N . ARG A 1 90 ? 10.899 -5.628 -14.126 1.00 95.19 90 ARG A N 1
ATOM 706 C CA . ARG A 1 90 ? 10.626 -6.294 -12.847 1.00 95.19 90 ARG A CA 1
ATOM 707 C C . ARG A 1 90 ? 11.905 -6.540 -12.043 1.00 95.19 90 ARG A C 1
ATOM 709 O O . ARG A 1 90 ? 11.926 -6.212 -10.860 1.00 95.19 90 ARG A O 1
ATOM 716 N N . ASP A 1 91 ? 12.967 -7.030 -12.683 1.00 95.00 91 ASP A N 1
ATOM 717 C CA . ASP A 1 91 ? 14.295 -7.181 -12.073 1.00 95.00 91 ASP A CA 1
ATOM 718 C C . ASP A 1 91 ? 14.798 -5.846 -11.496 1.00 95.00 91 ASP A C 1
ATOM 720 O O . ASP A 1 91 ? 15.334 -5.816 -10.390 1.00 95.00 91 ASP A O 1
ATOM 724 N N . ALA A 1 92 ? 14.585 -4.737 -12.214 1.00 94.56 92 ALA A N 1
ATOM 725 C CA . ALA A 1 92 ? 14.993 -3.400 -11.782 1.00 94.56 92 ALA A CA 1
ATOM 726 C C . ALA A 1 92 ? 14.142 -2.838 -10.626 1.00 94.56 92 ALA A C 1
ATOM 728 O O . ALA A 1 92 ? 14.666 -2.126 -9.775 1.00 94.56 92 ALA A O 1
ATOM 729 N N . LEU A 1 93 ? 12.853 -3.184 -10.551 1.00 94.81 93 LEU A N 1
ATOM 730 C CA . LEU A 1 93 ? 11.951 -2.769 -9.465 1.00 94.81 93 LEU A CA 1
ATOM 731 C C . LEU A 1 93 ? 12.216 -3.523 -8.150 1.00 94.81 93 LEU A C 1
ATOM 733 O O . LEU A 1 93 ? 12.006 -2.981 -7.060 1.00 94.81 93 LEU A O 1
ATOM 737 N N . LEU A 1 94 ? 12.655 -4.785 -8.237 1.00 93.69 94 LEU A N 1
ATOM 738 C CA . LEU A 1 94 ? 12.784 -5.689 -7.090 1.00 93.69 94 LEU A CA 1
ATOM 739 C C . LEU A 1 94 ? 13.634 -5.136 -5.934 1.00 93.69 94 LEU A C 1
ATOM 741 O O . LEU A 1 94 ? 13.199 -5.278 -4.791 1.00 93.69 94 LEU A O 1
ATOM 745 N N . PRO A 1 95 ? 14.810 -4.516 -6.152 1.00 91.75 95 PRO A N 1
ATOM 746 C CA . PRO A 1 95 ? 15.599 -3.947 -5.063 1.00 91.75 95 PRO A CA 1
ATOM 747 C C . PRO A 1 95 ? 14.842 -2.882 -4.260 1.00 91.75 95 PRO A C 1
ATOM 749 O O . PRO A 1 95 ? 14.868 -2.924 -3.029 1.00 91.75 95 PRO A O 1
ATOM 752 N N . GLY A 1 96 ? 14.138 -1.966 -4.934 1.00 89.62 96 GLY A N 1
ATOM 753 C CA . GLY A 1 96 ? 13.337 -0.926 -4.281 1.00 89.62 96 GLY A CA 1
ATOM 754 C C . GLY A 1 96 ? 12.191 -1.503 -3.465 1.00 89.62 96 GLY A C 1
ATOM 755 O O . GLY A 1 96 ? 12.040 -1.186 -2.284 1.00 89.62 96 GLY A O 1
ATOM 756 N N . LEU A 1 97 ? 11.460 -2.448 -4.055 1.00 90.62 97 LEU A N 1
ATOM 757 C CA . LEU A 1 97 ? 10.382 -3.160 -3.373 1.00 90.62 97 LEU A CA 1
ATOM 758 C C . LEU A 1 97 ? 10.891 -3.950 -2.158 1.00 90.62 97 LEU A C 1
ATOM 760 O O . LEU A 1 97 ? 10.296 -3.875 -1.086 1.00 90.62 97 LEU A O 1
ATOM 764 N N . LYS A 1 98 ? 12.028 -4.650 -2.282 1.00 90.38 98 LYS A N 1
ATOM 765 C CA . LYS A 1 98 ? 12.648 -5.393 -1.173 1.00 90.38 98 LYS A CA 1
ATOM 766 C C . LYS A 1 98 ? 13.048 -4.478 -0.022 1.00 90.38 98 LYS A C 1
ATOM 768 O O . LYS A 1 98 ? 12.831 -4.852 1.126 1.00 90.38 98 LYS A O 1
ATOM 773 N N . ARG A 1 99 ? 13.580 -3.281 -0.297 1.00 87.06 99 ARG A N 1
ATOM 774 C CA . ARG A 1 99 ? 13.920 -2.319 0.765 1.00 87.06 99 ARG A CA 1
ATOM 775 C C . ARG A 1 99 ? 12.695 -1.871 1.554 1.00 87.06 99 ARG A C 1
ATOM 777 O O . ARG A 1 99 ? 12.779 -1.797 2.776 1.00 87.06 99 ARG A O 1
ATOM 784 N N . LEU A 1 100 ? 11.573 -1.608 0.884 1.00 84.88 100 LEU A N 1
ATOM 785 C CA . LEU A 1 100 ? 10.317 -1.284 1.569 1.00 84.88 100 LEU A CA 1
ATOM 786 C C . LEU A 1 100 ? 9.787 -2.488 2.360 1.00 84.88 100 LEU A C 1
ATOM 788 O O . LEU A 1 100 ? 9.357 -2.334 3.496 1.00 84.88 100 LEU A O 1
ATOM 792 N N . TRP A 1 101 ? 9.874 -3.693 1.794 1.00 85.25 101 TRP A N 1
ATOM 793 C CA . TRP A 1 101 ? 9.386 -4.918 2.430 1.00 85.25 101 TRP A CA 1
ATOM 794 C C . TRP A 1 101 ? 10.177 -5.324 3.680 1.00 85.25 101 TRP A C 1
ATOM 796 O O . TRP A 1 101 ? 9.609 -5.775 4.669 1.00 85.25 101 TRP A O 1
ATOM 806 N N . GLN A 1 102 ? 11.501 -5.189 3.634 1.00 85.56 102 GLN A N 1
ATOM 807 C CA . GLN A 1 102 ? 12.400 -5.685 4.678 1.00 85.56 102 GLN A CA 1
ATOM 808 C C . GLN A 1 102 ? 12.643 -4.668 5.796 1.00 85.56 102 GLN A C 1
ATOM 810 O O . GLN A 1 102 ? 13.198 -5.027 6.831 1.00 85.56 102 GLN A O 1
ATOM 815 N N . ASN A 1 103 ? 12.267 -3.402 5.603 1.00 83.19 103 ASN A N 1
ATOM 816 C CA . ASN A 1 103 ? 12.558 -2.338 6.554 1.00 83.19 103 ASN A CA 1
ATOM 817 C C . ASN A 1 103 ? 11.309 -1.509 6.873 1.00 83.19 103 ASN A C 1
ATOM 819 O O . ASN A 1 103 ? 11.108 -0.410 6.350 1.00 83.19 103 ASN A O 1
ATOM 823 N N . ALA A 1 104 ? 10.498 -2.022 7.800 1.00 77.81 104 ALA A N 1
ATOM 824 C CA . ALA A 1 104 ? 9.299 -1.341 8.282 1.00 77.81 104 ALA A CA 1
ATOM 825 C C . ALA A 1 104 ? 9.601 0.054 8.862 1.00 77.81 104 ALA A C 1
ATOM 827 O O . ALA A 1 104 ? 8.831 0.988 8.651 1.00 77.81 104 ALA A O 1
ATOM 828 N N . GLN A 1 105 ? 10.749 0.239 9.524 1.00 74.94 105 GLN A N 1
ATOM 829 C CA . GLN A 1 105 ? 11.158 1.550 10.045 1.00 74.94 105 GLN A CA 1
ATOM 830 C C . GLN A 1 105 ? 11.442 2.552 8.928 1.00 74.94 105 GLN A C 1
ATOM 832 O O . GLN A 1 105 ? 11.078 3.720 9.043 1.00 74.94 105 GLN A O 1
ATOM 837 N N . ALA A 1 106 ? 12.049 2.112 7.823 1.00 75.38 106 ALA A N 1
ATOM 838 C CA . ALA A 1 106 ? 12.206 2.957 6.648 1.00 75.38 106 ALA A CA 1
ATOM 839 C C . ALA A 1 106 ? 10.830 3.358 6.109 1.00 75.38 106 ALA A C 1
ATOM 841 O O . ALA A 1 106 ? 10.580 4.548 5.941 1.00 75.38 106 ALA A O 1
ATOM 842 N N . VAL A 1 107 ? 9.911 2.407 5.922 1.00 80.31 107 VAL A N 1
ATOM 843 C CA . VAL A 1 107 ? 8.544 2.716 5.469 1.00 80.31 107 VAL A CA 1
ATOM 844 C C . VAL A 1 107 ? 7.876 3.736 6.393 1.00 80.31 107 VAL A C 1
ATOM 846 O O . VAL A 1 107 ? 7.360 4.743 5.918 1.00 80.31 107 VAL A O 1
ATOM 849 N N . LEU A 1 108 ? 7.946 3.555 7.711 1.00 77.19 108 LEU A N 1
ATOM 850 C CA . LEU A 1 108 ? 7.371 4.496 8.675 1.00 77.19 108 LEU A CA 1
ATOM 851 C C . LEU A 1 108 ? 8.052 5.869 8.656 1.00 77.19 108 LEU A C 1
ATOM 853 O O . LEU A 1 108 ? 7.373 6.880 8.796 1.00 77.19 108 LEU A O 1
ATOM 857 N N . ARG A 1 109 ? 9.366 5.935 8.433 1.00 75.25 109 ARG A N 1
ATOM 858 C CA . ARG A 1 109 ? 10.096 7.203 8.307 1.00 75.25 109 ARG A CA 1
ATOM 859 C C . ARG A 1 109 ? 9.691 7.985 7.058 1.00 75.25 109 ARG A C 1
ATOM 861 O O . ARG A 1 109 ? 9.595 9.208 7.112 1.00 75.25 109 ARG A O 1
ATOM 868 N N . TRP A 1 110 ? 9.502 7.294 5.937 1.00 70.56 110 TRP A N 1
ATOM 869 C CA . TRP A 1 110 ? 9.211 7.917 4.641 1.00 70.56 110 TRP A CA 1
ATOM 870 C C . TRP A 1 110 ? 7.721 8.213 4.456 1.00 70.56 110 TRP A C 1
ATOM 872 O O . TRP A 1 110 ? 7.333 9.251 3.921 1.00 70.56 110 TRP A O 1
ATOM 882 N N . VAL A 1 111 ? 6.883 7.289 4.911 1.00 70.50 111 VAL A N 1
ATOM 883 C CA . VAL A 1 111 ? 5.459 7.218 4.582 1.00 70.50 111 VAL A CA 1
ATOM 884 C C . VAL A 1 111 ? 4.590 7.423 5.824 1.00 70.50 111 VAL A C 1
ATOM 886 O O . VAL A 1 111 ? 3.525 8.048 5.752 1.00 70.50 111 VAL A O 1
ATOM 889 N N . GLY A 1 112 ? 5.063 6.951 6.977 1.00 69.31 112 GLY A N 1
ATOM 890 C CA . GLY A 1 112 ? 4.438 7.208 8.265 1.00 69.31 112 GLY A CA 1
ATOM 891 C C . GLY A 1 112 ? 4.542 8.682 8.651 1.00 69.31 112 GLY A C 1
ATOM 892 O O . GLY A 1 112 ? 5.436 9.428 8.251 1.00 69.31 112 GLY A O 1
ATOM 893 N N . ARG A 1 113 ? 3.564 9.142 9.422 1.00 70.31 113 ARG A N 1
ATOM 894 C CA . ARG A 1 113 ? 3.653 10.410 10.139 1.00 70.31 113 ARG A CA 1
ATOM 895 C C . ARG A 1 113 ? 3.506 10.088 11.620 1.00 70.31 113 ARG A C 1
ATOM 897 O O . ARG A 1 113 ? 2.605 9.306 11.925 1.00 70.31 113 ARG A O 1
ATOM 904 N N . PRO A 1 114 ? 4.302 10.703 12.512 1.00 66.06 114 PRO A N 1
ATOM 905 C CA . PRO A 1 114 ? 4.191 10.467 13.952 1.00 66.06 114 PRO A CA 1
ATOM 906 C C . PRO A 1 114 ? 2.747 10.593 14.443 1.00 66.06 114 PRO A C 1
ATOM 908 O O . PRO A 1 114 ? 2.229 9.681 15.074 1.00 66.06 114 PRO A O 1
ATOM 911 N N . TRP A 1 115 ? 2.028 11.616 13.960 1.00 71.31 115 TRP A N 1
ATOM 912 C CA . TRP A 1 115 ? 0.631 11.835 14.333 1.00 71.31 115 TRP A CA 1
ATOM 913 C C . TRP A 1 115 ? -0.303 10.660 14.008 1.00 71.31 115 TRP A C 1
ATOM 915 O O . TRP A 1 115 ? -1.289 10.484 14.707 1.00 71.31 115 TRP A O 1
ATOM 925 N N . LEU A 1 116 ? -0.051 9.860 12.964 1.00 69.88 116 LEU A N 1
ATOM 926 C CA . LEU A 1 116 ? -0.932 8.735 12.621 1.00 69.88 116 LEU A CA 1
ATOM 927 C C . LEU A 1 116 ? -0.815 7.631 13.678 1.00 69.88 116 LEU A C 1
ATOM 929 O O . LEU A 1 116 ? -1.822 7.083 14.117 1.00 69.88 116 LEU A O 1
ATOM 933 N N . GLN A 1 117 ? 0.416 7.354 14.110 1.00 67.88 117 GLN A N 1
ATOM 934 C CA . GLN A 1 117 ? 0.706 6.427 15.197 1.00 67.88 117 GLN A CA 1
ATOM 935 C C . GLN A 1 117 ? 0.194 6.979 16.532 1.00 67.88 117 GLN A C 1
ATOM 937 O O . GLN A 1 117 ? -0.459 6.255 17.277 1.00 67.88 117 GLN A O 1
ATOM 942 N N . ASP A 1 118 ? 0.400 8.272 16.794 1.00 68.25 118 ASP A N 1
ATOM 943 C CA . ASP A 1 118 ? -0.081 8.934 18.009 1.00 68.25 118 ASP A CA 1
ATOM 944 C C . ASP A 1 118 ? -1.613 8.888 18.113 1.00 68.25 118 ASP A C 1
ATOM 946 O O . ASP A 1 118 ? -2.154 8.580 19.171 1.00 68.25 118 ASP A O 1
ATOM 950 N N . GLN A 1 119 ? -2.330 9.137 17.012 1.00 66.94 119 GLN A N 1
ATOM 951 C CA . GLN A 1 119 ? -3.795 9.068 16.970 1.00 66.94 119 GLN A CA 1
ATOM 952 C C . GLN A 1 119 ? -4.310 7.625 17.086 1.00 66.94 119 GLN A C 1
ATOM 954 O O . GLN A 1 119 ? -5.311 7.381 17.764 1.00 66.94 119 GLN A O 1
ATOM 959 N N . ALA A 1 120 ? -3.625 6.652 16.478 1.00 65.25 120 ALA A N 1
ATOM 960 C CA . ALA A 1 120 ? -3.950 5.235 16.651 1.00 65.25 120 ALA A CA 1
ATOM 961 C C . ALA A 1 120 ? -3.770 4.792 18.117 1.00 65.25 120 ALA A C 1
ATOM 963 O O . ALA A 1 120 ? -4.659 4.164 18.683 1.00 65.25 120 ALA A O 1
ATOM 964 N N . ASN A 1 121 ? -2.682 5.210 18.768 1.00 64.62 121 ASN A N 1
ATOM 965 C CA . ASN A 1 121 ? -2.440 4.950 20.189 1.00 64.62 121 ASN A CA 1
ATOM 966 C C . ASN A 1 121 ? -3.471 5.650 21.092 1.00 64.62 121 ASN A C 1
ATOM 968 O O . ASN A 1 121 ? -3.992 5.053 22.031 1.00 64.62 121 ASN A O 1
ATOM 972 N N . ALA A 1 122 ? -3.804 6.910 20.799 1.00 66.69 122 ALA A N 1
ATOM 973 C CA . ALA A 1 122 ? -4.748 7.698 21.593 1.00 66.69 122 ALA A CA 1
ATOM 974 C C . ALA A 1 122 ? -6.202 7.206 21.482 1.00 66.69 122 ALA A C 1
ATOM 976 O O . ALA A 1 122 ? -6.992 7.401 22.406 1.00 66.69 122 ALA A O 1
ATOM 977 N N . SER A 1 123 ? -6.570 6.565 20.369 1.00 61.09 123 SER A N 1
ATOM 978 C CA . SER A 1 123 ? -7.932 6.068 20.131 1.00 61.09 123 SER A CA 1
ATOM 979 C C . SER A 1 123 ? -8.251 4.752 20.853 1.00 61.09 123 SER A C 1
ATOM 981 O O . SER A 1 123 ? -9.429 4.424 21.006 1.00 61.09 123 SER A O 1
ATOM 983 N N . CYS A 1 124 ? -7.248 4.035 21.378 1.00 49.84 124 CYS A N 1
ATOM 984 C CA . CYS A 1 124 ? -7.453 2.868 22.241 1.00 49.84 124 CYS A CA 1
ATOM 985 C C . CYS A 1 124 ? -6.477 2.851 23.442 1.00 49.84 124 CYS A C 1
ATOM 987 O O . CYS A 1 124 ? -5.548 2.045 23.473 1.00 49.84 124 CYS A O 1
ATOM 989 N N . PRO A 1 125 ? -6.713 3.664 24.496 1.00 53.59 125 PRO A N 1
ATOM 990 C CA . PRO A 1 125 ? -5.809 3.790 25.654 1.00 53.59 125 PRO A CA 1
ATOM 991 C C . PRO A 1 125 ? -5.609 2.506 26.476 1.00 53.59 125 PRO A C 1
ATOM 993 O O . PRO A 1 125 ? -4.784 2.471 27.382 1.00 53.59 125 PRO A O 1
ATOM 996 N N . ARG A 1 126 ? -6.423 1.471 26.220 1.00 47.00 126 ARG A N 1
ATOM 997 C CA . ARG A 1 126 ? -6.397 0.174 26.913 1.00 47.00 126 ARG A CA 1
ATOM 998 C C . ARG A 1 126 ? -5.468 -0.852 26.257 1.00 47.00 126 ARG A C 1
ATOM 1000 O O . ARG A 1 126 ? -5.334 -1.949 26.791 1.00 47.00 126 ARG A O 1
ATOM 1007 N N . GLN A 1 127 ? -4.869 -0.530 25.114 1.00 52.72 127 GLN A N 1
ATOM 1008 C CA . GLN A 1 127 ? -3.888 -1.378 24.442 1.00 52.72 127 GLN A CA 1
ATOM 1009 C C . GLN A 1 127 ? -2.476 -0.863 24.722 1.00 52.72 127 GLN A C 1
ATOM 1011 O O . GLN A 1 127 ? -2.279 0.331 24.951 1.00 52.72 127 GLN A O 1
ATOM 1016 N N . ASN A 1 128 ? -1.492 -1.767 24.704 1.00 55.75 128 ASN A N 1
ATOM 1017 C CA . ASN A 1 128 ? -0.092 -1.351 24.705 1.00 55.75 128 ASN A CA 1
ATOM 1018 C C . ASN A 1 128 ? 0.134 -0.379 23.536 1.00 55.75 128 ASN A C 1
ATOM 1020 O O . ASN A 1 128 ? -0.436 -0.610 22.462 1.00 55.75 128 ASN A O 1
ATOM 1024 N N . PRO A 1 129 ? 0.942 0.685 23.717 1.00 56.81 129 PRO A N 1
ATOM 1025 C CA . PRO A 1 129 ? 1.297 1.574 22.622 1.00 56.81 129 PRO A CA 1
ATOM 1026 C C . PRO A 1 129 ? 1.783 0.744 2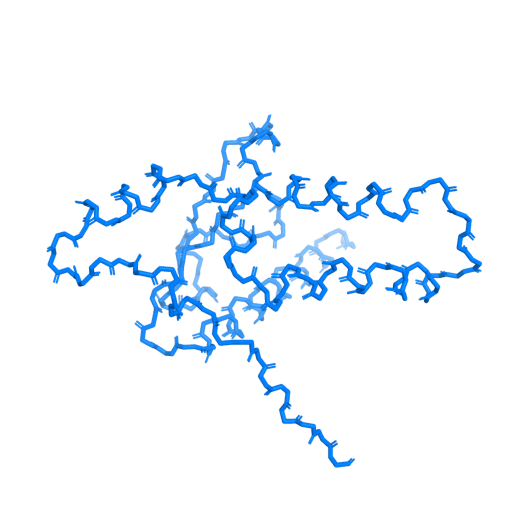1.444 1.00 56.81 129 PRO A C 1
ATOM 1028 O O . PRO A 1 129 ? 2.562 -0.194 21.619 1.00 56.81 129 PRO A O 1
ATOM 1031 N N . ILE A 1 130 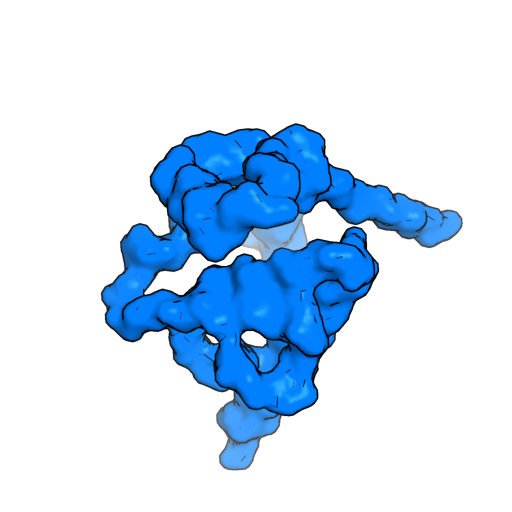? 1.307 1.059 20.247 1.00 59.09 130 ILE A N 1
ATOM 1032 C CA . ILE A 1 130 ? 1.708 0.310 19.076 1.00 59.09 130 ILE A CA 1
ATOM 1033 C C . ILE A 1 130 ? 3.166 0.690 18.764 1.00 59.09 130 ILE A C 1
ATOM 1035 O O . ILE A 1 130 ? 3.444 1.727 18.160 1.00 59.09 130 ILE A O 1
ATOM 1039 N N . GLU A 1 131 ? 4.119 -0.124 19.219 1.00 60.06 131 GLU A N 1
ATOM 1040 C CA . GLU A 1 131 ? 5.559 0.096 19.053 1.00 60.06 131 GLU A CA 1
ATOM 1041 C C . GLU A 1 131 ? 6.024 -0.386 17.683 1.00 60.06 131 GLU A C 1
ATOM 1043 O O . GLU A 1 131 ? 5.826 -1.548 17.347 1.00 60.06 131 GLU A O 1
ATOM 1048 N N . SER A 1 132 ? 6.666 0.480 16.888 1.00 56.41 132 SER A N 1
ATOM 1049 C CA . SER A 1 132 ? 7.094 0.192 15.503 1.00 56.41 132 SER A CA 1
ATOM 1050 C C . SER A 1 132 ? 8.077 -0.983 15.364 1.00 56.41 132 SER A C 1
ATOM 1052 O O . SER A 1 132 ? 8.289 -1.492 14.264 1.00 56.41 132 SER A O 1
ATOM 1054 N N . SER A 1 133 ? 8.664 -1.432 16.473 1.00 55.91 133 SER A N 1
ATOM 1055 C CA . SER A 1 133 ? 9.610 -2.546 16.577 1.00 55.91 133 SER A CA 1
ATOM 1056 C C . SER A 1 133 ? 9.004 -3.914 16.228 1.00 55.91 133 SER A C 1
ATOM 1058 O O . SER A 1 133 ? 9.746 -4.793 15.798 1.00 55.91 133 SER A O 1
ATOM 1060 N N . GLY A 1 134 ? 7.681 -4.094 16.370 1.00 53.81 134 GLY A N 1
ATOM 1061 C CA . GLY A 1 134 ? 7.003 -5.388 16.184 1.00 53.81 134 GLY A CA 1
ATOM 1062 C C . GLY A 1 134 ? 6.084 -5.518 14.962 1.00 53.81 134 GLY A C 1
ATOM 1063 O O . GLY A 1 134 ? 5.516 -6.584 14.757 1.00 53.81 134 GLY A O 1
ATOM 1064 N N . TRP A 1 135 ? 5.909 -4.469 14.149 1.00 53.25 135 TRP A N 1
ATOM 1065 C CA . TRP A 1 135 ? 4.808 -4.396 13.163 1.00 53.25 135 TRP A CA 1
ATOM 1066 C C . TRP A 1 135 ? 4.971 -5.310 11.960 1.00 53.25 135 TRP A C 1
ATOM 1068 O O . TRP A 1 135 ? 4.009 -5.529 11.230 1.00 53.25 135 TRP A O 1
ATOM 1078 N N . TYR A 1 136 ? 6.184 -5.788 11.708 1.00 47.78 136 TYR A N 1
ATOM 1079 C CA . TYR A 1 136 ? 6.456 -6.595 10.535 1.00 47.78 136 TYR A CA 1
ATOM 1080 C C . TYR A 1 136 ? 7.629 -7.526 10.814 1.00 47.78 136 TYR A C 1
ATOM 1082 O O . TYR A 1 136 ? 8.782 -7.099 10.864 1.00 47.78 136 TYR A O 1
ATOM 1090 N N . GLN A 1 137 ? 7.329 -8.812 10.972 1.00 50.06 137 GLN A N 1
ATOM 1091 C CA . GLN A 1 137 ? 8.302 -9.852 10.672 1.00 50.06 137 GLN A CA 1
ATOM 1092 C C . GLN A 1 137 ? 8.245 -10.049 9.152 1.00 50.06 137 GLN A C 1
ATOM 1094 O O . GLN A 1 137 ? 7.150 -10.270 8.626 1.00 50.06 137 GLN A O 1
ATOM 1099 N N . PRO A 1 138 ? 9.357 -9.908 8.407 1.00 43.44 138 PRO A N 1
ATOM 1100 C CA . PRO A 1 138 ? 9.340 -10.205 6.983 1.00 43.44 138 PRO A CA 1
ATOM 1101 C C . PRO A 1 138 ? 8.821 -11.631 6.801 1.00 43.44 138 PRO A C 1
ATOM 1103 O O . PRO A 1 138 ? 9.210 -12.526 7.549 1.00 43.44 138 PRO A O 1
ATOM 1106 N N . PHE A 1 139 ? 7.935 -11.834 5.823 1.00 41.50 139 PHE A N 1
ATOM 1107 C CA . PHE A 1 139 ? 7.473 -13.167 5.445 1.00 41.50 139 PHE A CA 1
ATOM 1108 C C . PHE A 1 139 ? 8.720 -14.009 5.167 1.00 41.50 139 PHE A C 1
ATOM 1110 O O . PHE A 1 139 ? 9.417 -13.797 4.171 1.00 41.50 139 PHE A O 1
ATOM 1117 N N . VAL A 1 140 ? 9.052 -14.911 6.088 1.00 42.66 140 VAL A N 1
ATOM 1118 C CA . VAL A 1 140 ? 10.041 -15.942 5.823 1.00 42.66 140 VAL A CA 1
ATOM 1119 C C . VAL A 1 140 ? 9.306 -16.867 4.878 1.00 42.66 140 VAL A C 1
ATOM 1121 O O . VAL A 1 140 ? 8.488 -17.675 5.309 1.00 42.66 140 VAL A O 1
ATOM 1124 N N . SER A 1 141 ? 9.518 -16.680 3.573 1.00 38.28 141 SER A N 1
ATOM 1125 C CA . SER A 1 141 ? 9.218 -17.739 2.621 1.00 38.28 141 SER A CA 1
ATOM 1126 C C . SER A 1 141 ? 9.874 -18.975 3.212 1.00 38.28 141 SER A C 1
ATOM 1128 O O . SER A 1 141 ? 11.100 -19.014 3.330 1.00 38.28 141 SER A O 1
ATOM 1130 N N . GLN A 1 142 ? 9.076 -19.958 3.631 1.00 38.31 142 GLN A N 1
ATOM 1131 C CA . GLN A 1 142 ? 9.584 -21.315 3.601 1.00 3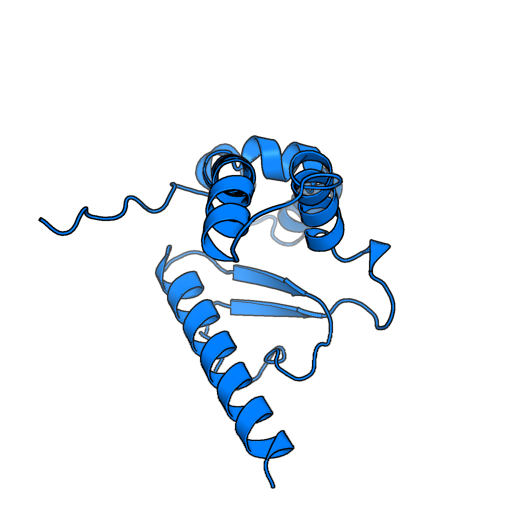8.31 142 GLN A CA 1
ATOM 1132 C C . GLN A 1 142 ? 10.048 -21.467 2.158 1.00 38.31 142 GLN A C 1
ATOM 1134 O O . GLN A 1 142 ? 9.268 -21.276 1.224 1.00 38.31 142 GLN A O 1
ATOM 1139 N N . ALA A 1 143 ? 11.360 -21.546 1.975 1.00 34.06 143 ALA A N 1
ATOM 1140 C CA . ALA A 1 143 ? 11.896 -21.934 0.696 1.00 34.06 143 ALA A CA 1
ATOM 1141 C C . ALA A 1 143 ? 11.258 -23.296 0.416 1.00 34.06 143 ALA A C 1
ATOM 1143 O O . ALA A 1 143 ? 11.440 -24.219 1.211 1.00 34.06 143 ALA A O 1
ATOM 1144 N N . ASP A 1 144 ? 10.443 -23.383 -0.635 1.00 28.86 144 ASP A N 1
ATOM 1145 C CA . ASP A 1 144 ? 10.148 -24.688 -1.208 1.00 28.86 144 ASP A CA 1
ATOM 1146 C C . ASP A 1 144 ? 11.493 -25.321 -1.627 1.00 28.86 144 ASP A C 1
ATOM 1148 O O . ASP A 1 144 ? 12.395 -24.583 -2.049 1.00 28.86 144 ASP A O 1
ATOM 1152 N N . PRO A 1 145 ? 11.656 -26.641 -1.427 1.00 36.25 145 PRO A N 1
ATOM 1153 C CA . PRO A 1 145 ? 12.926 -27.356 -1.568 1.00 36.25 145 PRO A CA 1
ATOM 1154 C C . PRO A 1 145 ? 13.554 -27.283 -2.966 1.00 36.25 145 PRO A C 1
ATOM 1156 O O . PRO A 1 145 ? 12.811 -27.185 -3.969 1.00 36.25 145 PRO A O 1
#

Secondary structure (DSSP, 8-state):
-HHHHHHHHHHHHHHHHHHHHHHT-TTPPEEEEE---TTS--TT-TTS-TTEEEEEPPTT-GGG-HHHHHHHHHHHHHTT---SSHHHHHHHHHHHHHHHHH-HHHHHHHT--HHHHHHHHHH-TTSPP--GGGS----------

Foldseek 3Di:
DVVVVVLVVLLVVQLVVQVVVCVVDVPAQAEAEDEVPSSHDAAVDPSHDPRYGYDYDDPPPVVLVLVVQLVVVLCVQQPPDDAPDPVSSVVSSVVSVVCVLCCLVVCCVRRNDVVVQVVVCVVCVPDDRPDSVPPDDRPPPPPDD

pLDDT: mean 79.72, std 16.79, range [28.86, 96.56]

Radius of gyration: 17.53 Å; chains: 1; bounding box: 36×41×50 Å

Sequence (145 aa):
MARGAIQLGRLAEDALHLKELAASDAEAVRVVIRDNAGFHLRDGDPRLPERVRIVALPPHSPERNRCEHAWDMIKEEVSNQCHRSTDKLRDALLPGLKRLWQNAQAVLRWVGRPWLQDQANASCPRQNPIESSGWYQPFVSQADP